Protein AF-A0A0D8IWB3-F1 (afdb_monomer)

pLDDT: mean 87.78, std 10.79, range [37.81, 97.56]

Radius of gyration: 20.74 Å; Cα contacts (8 Å, |Δi|>4): 199; chains: 1; bounding box: 47×32×54 Å

Organism: NCBI:txid1550024

Structure (mmCIF, N/CA/C/O backbone):
data_AF-A0A0D8IWB3-F1
#
_entry.id   AF-A0A0D8IWB3-F1
#
loop_
_atom_site.group_PDB
_atom_site.id
_atom_site.type_symbol
_atom_site.label_atom_id
_atom_site.label_alt_id
_atom_site.label_comp_id
_atom_site.label_asym_id
_atom_site.label_entity_id
_atom_site.label_seq_id
_atom_site.pdbx_PDB_ins_code
_atom_site.Cartn_x
_atom_site.Cartn_y
_atom_site.Cartn_z
_atom_site.occupancy
_atom_site.B_iso_or_equiv
_atom_site.auth_seq_id
_atom_site.auth_comp_id
_atom_site.auth_asym_id
_atom_site.auth_atom_id
_atom_site.pdbx_PDB_model_num
ATOM 1 N N . MET A 1 1 ? -18.650 -17.850 3.779 1.00 37.81 1 MET A N 1
ATOM 2 C CA . MET A 1 1 ? -19.516 -17.107 4.721 1.00 37.81 1 MET A CA 1
ATOM 3 C C . MET A 1 1 ? -19.249 -15.627 4.513 1.00 37.81 1 MET A C 1
ATOM 5 O O . MET A 1 1 ? -18.086 -15.257 4.424 1.00 37.81 1 MET A O 1
ATOM 9 N N . LYS A 1 2 ? -20.283 -14.800 4.325 1.00 44.06 2 LYS A N 1
ATOM 10 C CA . LYS A 1 2 ? -20.109 -13.342 4.282 1.00 44.06 2 LYS A CA 1
ATOM 11 C C . LYS A 1 2 ? -19.963 -12.882 5.735 1.00 44.06 2 LYS A C 1
ATOM 13 O O . LYS A 1 2 ? -20.891 -13.093 6.505 1.00 44.06 2 LYS A O 1
ATOM 18 N N . HIS A 1 3 ? -18.807 -12.343 6.115 1.00 50.66 3 HIS A N 1
ATOM 19 C CA . HIS A 1 3 ? -18.659 -11.648 7.395 1.00 50.66 3 HIS A CA 1
ATOM 20 C C . HIS A 1 3 ? -19.451 -10.341 7.299 1.00 50.66 3 HIS A C 1
ATOM 22 O O . HIS A 1 3 ? -18.951 -9.342 6.783 1.00 50.66 3 HIS A O 1
ATOM 28 N N . GLU A 1 4 ? -20.720 -10.365 7.699 1.00 54.97 4 GLU A N 1
ATOM 29 C CA . GLU A 1 4 ? -21.455 -9.130 7.955 1.00 54.97 4 GLU A CA 1
ATOM 30 C C . GLU A 1 4 ? -20.904 -8.519 9.251 1.00 54.97 4 GLU A C 1
ATOM 32 O O . GLU A 1 4 ? -20.809 -9.224 10.259 1.00 54.97 4 GLU A O 1
ATOM 37 N N . PRO A 1 5 ? -20.471 -7.247 9.242 1.00 60.50 5 PRO A N 1
ATOM 38 C CA . PRO A 1 5 ? -20.006 -6.597 10.456 1.00 60.50 5 PRO A CA 1
ATOM 39 C C . PRO A 1 5 ? -21.170 -6.473 11.441 1.00 60.50 5 PRO A C 1
ATOM 41 O O . PRO A 1 5 ? -22.268 -6.061 11.060 1.00 60.50 5 PRO A O 1
ATOM 44 N N . SER A 1 6 ? -20.930 -6.818 12.709 1.00 70.06 6 SER A N 1
ATOM 45 C CA . SER A 1 6 ? -21.924 -6.622 13.766 1.00 70.06 6 SER A CA 1
ATOM 46 C C . SER A 1 6 ? -22.319 -5.143 13.846 1.00 70.06 6 SER A C 1
ATOM 48 O O . SER A 1 6 ? -21.458 -4.258 13.804 1.00 70.06 6 SER A O 1
ATOM 50 N N . SER A 1 7 ? -23.622 -4.872 13.977 1.00 76.38 7 SER A N 1
ATOM 51 C CA . SER A 1 7 ? -24.162 -3.516 14.155 1.00 76.38 7 SER A CA 1
ATOM 52 C C . SER A 1 7 ? -23.489 -2.783 15.325 1.00 76.38 7 SER A C 1
ATOM 54 O O . SER A 1 7 ? -23.222 -1.582 15.232 1.00 76.38 7 SER A O 1
ATOM 56 N N . ASP A 1 8 ? -23.143 -3.519 16.382 1.00 84.19 8 ASP A N 1
ATOM 57 C CA . ASP A 1 8 ? -22.547 -2.978 17.607 1.00 84.19 8 ASP A CA 1
ATOM 58 C C . ASP A 1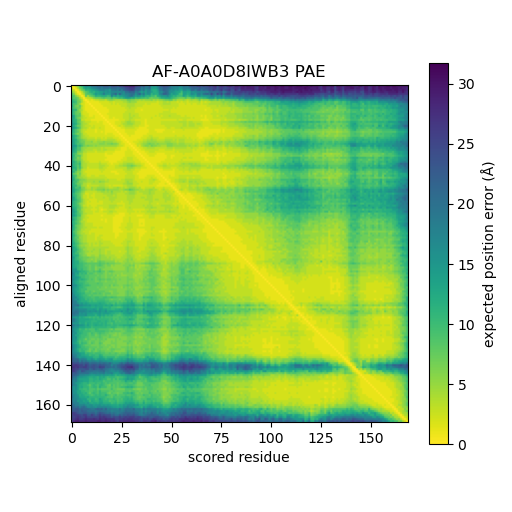 8 ? -21.101 -2.515 17.384 1.00 84.19 8 ASP A C 1
ATOM 60 O O . ASP A 1 8 ? -20.713 -1.431 17.821 1.00 84.19 8 ASP A O 1
ATOM 64 N N . LEU A 1 9 ? -20.323 -3.265 16.595 1.00 87.50 9 LEU A N 1
ATOM 65 C CA . LEU A 1 9 ? -18.949 -2.898 16.238 1.00 87.50 9 LEU A CA 1
ATOM 66 C C . LEU A 1 9 ? -18.909 -1.538 15.532 1.00 87.50 9 LEU A C 1
ATOM 68 O O . LEU A 1 9 ? -18.107 -0.666 15.871 1.00 87.50 9 LEU A O 1
ATOM 72 N N . LEU A 1 10 ? -19.806 -1.318 14.568 1.00 88.81 10 LEU A N 1
ATOM 73 C CA . LEU A 1 10 ? -19.876 -0.040 13.858 1.00 88.81 10 LEU A CA 1
ATOM 74 C C . LEU A 1 10 ? -20.346 1.098 14.765 1.00 88.81 10 LEU A C 1
ATOM 76 O O . LEU A 1 10 ? -19.931 2.241 14.565 1.00 88.81 10 LEU A O 1
ATOM 80 N N . GLN A 1 11 ? -21.188 0.810 15.757 1.00 90.81 11 GLN A N 1
ATOM 81 C CA . GLN A 1 11 ? -21.603 1.798 16.746 1.00 90.81 11 GLN A CA 1
ATOM 82 C C . GLN A 1 11 ? -20.432 2.222 17.643 1.00 90.81 11 GLN A C 1
ATOM 84 O O . GLN A 1 11 ? -20.254 3.422 17.873 1.00 90.81 11 GLN A O 1
ATOM 89 N N . PHE A 1 12 ? -19.591 1.280 18.076 1.00 92.88 12 PHE A N 1
ATOM 90 C CA . PHE A 1 12 ? -18.385 1.586 18.848 1.00 92.88 12 PHE A CA 1
ATOM 91 C C . PHE A 1 12 ? -17.383 2.420 18.051 1.00 92.88 12 PHE A C 1
ATOM 93 O O . PHE A 1 12 ? -16.911 3.442 18.540 1.00 92.88 12 PHE A O 1
ATOM 100 N N . LEU A 1 13 ? -17.126 2.073 16.789 1.00 93.12 13 LEU A N 1
ATOM 101 C CA . LEU A 1 13 ? -16.234 2.868 15.938 1.00 93.12 13 LEU A CA 1
ATOM 102 C C . LEU A 1 13 ? -16.769 4.291 15.715 1.00 93.12 13 LEU A C 1
ATOM 104 O O . LEU A 1 13 ? -16.016 5.267 15.796 1.00 93.12 13 LEU A O 1
ATOM 108 N N . ARG A 1 14 ? -18.085 4.443 15.522 1.00 93.94 14 ARG A N 1
ATOM 109 C CA . ARG A 1 14 ? -18.722 5.763 15.395 1.00 93.94 14 ARG A CA 1
ATOM 110 C C . ARG A 1 14 ? -18.568 6.617 16.650 1.00 93.94 14 ARG A C 1
ATOM 112 O O . ARG A 1 14 ? -18.399 7.827 16.509 1.00 93.94 14 ARG A O 1
ATOM 119 N N . SER A 1 15 ? -18.581 6.024 17.847 1.00 94.31 15 SER A N 1
ATOM 120 C CA . SER A 1 15 ? -18.360 6.772 19.096 1.00 94.31 15 SER A CA 1
ATOM 121 C C . SER A 1 15 ? -16.954 7.391 19.163 1.00 94.31 15 SER A C 1
ATOM 123 O O . SER A 1 15 ? -16.775 8.456 19.749 1.00 94.31 15 SER A O 1
ATOM 125 N N . LYS A 1 16 ? -15.980 6.794 18.461 1.00 94.62 16 LYS A N 1
ATOM 126 C CA . LYS A 1 16 ? -14.617 7.318 18.257 1.00 94.62 16 LYS A CA 1
ATOM 127 C C . LYS A 1 16 ? -14.476 8.156 16.976 1.00 94.62 16 LYS A C 1
ATOM 129 O O . LYS A 1 16 ? -13.364 8.429 16.526 1.00 94.62 16 LYS A O 1
ATOM 134 N N . ASN A 1 17 ? -15.590 8.592 16.378 1.00 94.06 17 ASN A N 1
ATOM 135 C CA . ASN A 1 17 ? -15.639 9.369 15.131 1.00 94.06 17 ASN A CA 1
ATOM 136 C C . ASN A 1 17 ? -15.008 8.644 13.917 1.00 94.06 17 ASN A C 1
ATOM 138 O O . ASN A 1 17 ? -14.536 9.280 12.964 1.00 94.06 17 ASN A O 1
ATOM 142 N N . ILE A 1 18 ? -14.992 7.310 13.940 1.00 95.12 18 ILE A N 1
ATOM 143 C CA . ILE A 1 18 ? -14.550 6.465 12.831 1.00 95.12 18 ILE A CA 1
ATOM 144 C C . ILE A 1 18 ? -15.797 6.048 12.049 1.00 95.12 18 ILE A C 1
ATOM 146 O O . ILE A 1 18 ? -16.700 5.387 12.560 1.00 95.12 18 ILE A O 1
ATOM 150 N N . LEU A 1 19 ? -15.867 6.492 10.798 1.00 93.31 19 LEU A N 1
ATOM 151 C CA . LEU A 1 19 ? -17.000 6.272 9.899 1.00 93.31 19 LEU A CA 1
ATOM 152 C C . LEU A 1 19 ? -16.639 5.224 8.832 1.00 93.31 19 LEU A C 1
ATOM 154 O O . LEU A 1 19 ? -15.460 4.903 8.678 1.00 93.31 19 LEU A O 1
ATOM 158 N N . PRO A 1 20 ? -17.612 4.707 8.059 1.00 92.44 20 PRO A N 1
ATOM 159 C CA . PRO A 1 20 ? -17.308 3.940 6.852 1.00 92.44 20 PRO A CA 1
ATOM 160 C C . PRO A 1 20 ? -16.350 4.706 5.926 1.00 92.44 20 PRO A C 1
ATOM 162 O O . PRO A 1 20 ? -16.484 5.919 5.762 1.00 92.44 20 PRO A O 1
ATOM 165 N N . ASN A 1 21 ? -15.404 3.993 5.311 1.00 93.19 21 ASN A N 1
ATOM 166 C CA . ASN A 1 21 ? -14.227 4.534 4.606 1.00 93.19 21 ASN A CA 1
ATOM 167 C C . ASN A 1 21 ? -13.217 5.277 5.505 1.00 93.19 21 ASN A C 1
ATOM 169 O O . ASN A 1 21 ? -12.371 6.015 5.001 1.00 93.19 21 ASN A O 1
ATOM 173 N N . GLY A 1 22 ? -13.324 5.121 6.825 1.00 95.69 22 GLY A N 1
ATOM 174 C CA . GLY A 1 22 ? -12.381 5.649 7.805 1.00 95.69 22 GLY A CA 1
ATOM 175 C C . GLY A 1 22 ? -11.244 4.680 8.119 1.00 95.69 22 GLY A C 1
ATOM 176 O O . GLY A 1 22 ? -11.255 3.519 7.710 1.00 95.69 22 GLY A O 1
ATOM 177 N N . TYR A 1 23 ? -10.279 5.174 8.890 1.00 97.44 23 TYR A N 1
ATOM 178 C CA . TYR A 1 23 ? -9.080 4.447 9.297 1.00 97.44 23 TYR A CA 1
ATOM 179 C C . TYR A 1 23 ? -8.868 4.628 10.796 1.00 97.44 23 TYR A C 1
ATOM 181 O O . TYR A 1 23 ? -9.187 5.687 11.353 1.00 97.44 23 TYR A O 1
ATOM 189 N N . PHE A 1 24 ? -8.323 3.609 11.449 1.00 97.00 24 PHE A N 1
ATOM 190 C CA . PHE A 1 24 ? -7.966 3.686 12.860 1.00 97.00 24 PHE A CA 1
ATOM 191 C C . PHE A 1 24 ? -6.773 2.797 13.199 1.00 97.00 24 PHE A C 1
ATOM 193 O O . PHE A 1 24 ? -6.464 1.846 12.480 1.00 97.00 24 PHE A O 1
ATOM 200 N N . SER A 1 25 ? -6.113 3.120 14.304 1.00 96.62 25 SER A N 1
ATOM 201 C CA . SER A 1 25 ? -5.155 2.250 14.970 1.00 96.62 25 SER A CA 1
ATOM 202 C C . SER A 1 25 ? -5.730 1.751 16.295 1.00 96.62 25 SER A C 1
ATOM 204 O O . SER A 1 25 ? -6.599 2.384 16.902 1.00 96.62 25 SER A O 1
ATOM 206 N N . LEU A 1 26 ? -5.248 0.592 16.717 1.00 95.31 26 LEU A N 1
ATOM 207 C CA . LEU A 1 26 ? -5.559 -0.064 17.975 1.00 95.31 26 LEU A CA 1
ATOM 208 C C . LEU A 1 26 ? -4.243 -0.335 18.697 1.00 95.31 26 LEU A C 1
ATOM 210 O O . LEU A 1 26 ? -3.398 -1.049 18.160 1.00 95.31 26 LEU A O 1
ATOM 214 N N . GLU A 1 27 ? -4.072 0.232 19.886 1.00 94.50 27 GLU A N 1
ATOM 215 C CA . GLU A 1 27 ? -2.921 -0.070 20.736 1.00 94.50 27 GLU A CA 1
ATOM 216 C C . GLU A 1 27 ? -3.121 -1.420 21.450 1.00 94.50 27 GLU A C 1
ATOM 218 O O . GLU A 1 27 ? -4.090 -1.628 22.193 1.00 94.50 27 GLU A O 1
ATOM 223 N N . GLU A 1 28 ? -2.204 -2.353 21.213 1.00 90.88 28 GLU A N 1
ATOM 224 C CA . GLU A 1 28 ? -2.166 -3.661 21.858 1.00 90.88 28 GLU A CA 1
ATOM 225 C C . GLU A 1 28 ? -1.524 -3.572 23.258 1.00 90.88 28 GLU A C 1
ATOM 227 O O . GLU A 1 28 ? -0.819 -2.611 23.571 1.00 90.88 28 GLU A O 1
ATOM 232 N N . PRO A 1 29 ? -1.748 -4.559 24.150 1.00 87.19 29 PRO A N 1
ATOM 233 C CA . PRO A 1 29 ? -1.204 -4.529 25.513 1.00 87.19 29 PRO A CA 1
ATOM 234 C C . PRO A 1 29 ? 0.326 -4.429 25.612 1.00 87.19 29 PRO A C 1
ATOM 236 O O . PRO A 1 29 ? 0.834 -4.014 26.649 1.00 87.19 29 PRO A O 1
ATOM 239 N N . ASP A 1 30 ? 1.050 -4.827 24.566 1.00 90.50 30 ASP A N 1
ATOM 240 C CA . ASP A 1 30 ? 2.510 -4.745 24.475 1.00 90.50 30 ASP A CA 1
ATOM 241 C C . ASP A 1 30 ? 3.015 -3.380 23.963 1.00 90.50 30 ASP A C 1
ATOM 243 O O . ASP A 1 30 ? 4.220 -3.192 23.790 1.00 90.50 30 ASP A O 1
ATOM 247 N N . GLY A 1 31 ? 2.109 -2.421 23.743 1.00 88.56 31 GLY A N 1
ATOM 248 C CA . GLY A 1 31 ? 2.410 -1.079 23.243 1.00 88.56 31 GLY A CA 1
ATOM 249 C C . GLY A 1 31 ? 2.594 -1.005 21.725 1.00 88.56 31 GLY A C 1
ATOM 250 O O . GLY A 1 31 ? 2.968 0.049 21.206 1.00 88.56 31 GLY A O 1
ATOM 251 N N . THR A 1 32 ? 2.357 -2.100 20.996 1.00 91.88 32 THR A N 1
ATOM 252 C CA . THR A 1 32 ? 2.341 -2.084 19.529 1.00 91.88 32 THR A CA 1
ATOM 253 C C . THR A 1 32 ? 1.010 -1.556 18.995 1.00 91.88 32 THR A C 1
ATOM 255 O O . THR A 1 32 ? 0.005 -1.524 19.700 1.00 91.88 32 THR A O 1
ATOM 258 N N . TYR A 1 33 ? 0.998 -1.109 17.737 1.00 92.62 33 TYR A N 1
ATOM 259 C CA . TYR A 1 33 ? -0.203 -0.584 17.090 1.00 92.62 33 TYR A CA 1
ATOM 260 C C . TYR A 1 33 ? -0.601 -1.462 15.910 1.00 92.62 33 TYR A C 1
ATOM 262 O O . TYR A 1 33 ? 0.183 -1.646 14.976 1.00 92.62 33 TYR A O 1
ATOM 270 N N . THR A 1 34 ? -1.848 -1.928 15.913 1.00 93.75 34 THR A N 1
ATOM 271 C CA . THR A 1 34 ? -2.466 -2.593 14.763 1.00 93.75 34 THR A CA 1
ATOM 272 C C . THR A 1 34 ? -3.342 -1.601 14.005 1.00 93.75 34 THR A C 1
ATOM 274 O O . THR A 1 34 ? -4.092 -0.836 14.605 1.00 93.75 34 THR A O 1
ATOM 277 N N . PHE A 1 35 ? -3.253 -1.595 12.676 1.00 96.38 35 PHE A N 1
ATOM 278 C CA . PHE A 1 35 ? -3.913 -0.610 11.819 1.00 96.38 35 PHE A CA 1
ATOM 279 C C . PHE A 1 35 ? -5.043 -1.244 11.014 1.00 96.38 35 PHE A C 1
ATOM 281 O O . PHE A 1 35 ? -4.883 -2.328 10.446 1.00 96.38 35 PHE A O 1
ATOM 288 N N . TYR A 1 36 ? -6.160 -0.527 10.914 1.00 96.12 36 TYR A N 1
ATOM 289 C CA . TYR A 1 36 ? -7.368 -1.004 10.258 1.00 96.12 36 TYR A CA 1
ATOM 290 C C . TYR A 1 36 ? -7.994 0.064 9.362 1.00 96.12 36 TYR A C 1
ATOM 292 O O . TYR A 1 36 ? -8.001 1.258 9.678 1.00 96.12 36 TYR A O 1
ATOM 300 N N . SER A 1 37 ? -8.583 -0.389 8.259 1.00 96.38 37 SER A N 1
ATOM 301 C CA . SER A 1 37 ? -9.486 0.410 7.432 1.00 96.38 37 SER A CA 1
ATOM 302 C C . SER A 1 37 ? -10.908 -0.139 7.516 1.00 96.38 37 SER A C 1
ATOM 304 O O . SER A 1 37 ? -11.122 -1.342 7.666 1.00 96.38 37 SER A O 1
ATOM 306 N N . VAL A 1 38 ? -11.892 0.753 7.440 1.00 94.94 38 VAL A N 1
ATOM 307 C CA . VAL A 1 38 ? -13.316 0.412 7.475 1.00 94.94 38 VAL A CA 1
ATOM 308 C C . VAL A 1 38 ? -13.874 0.576 6.072 1.00 94.94 38 VAL A C 1
ATOM 310 O O . VAL A 1 38 ? -13.858 1.673 5.521 1.00 94.94 38 VAL A O 1
ATOM 313 N N . SER A 1 39 ? -14.414 -0.480 5.479 1.00 92.38 39 SER A N 1
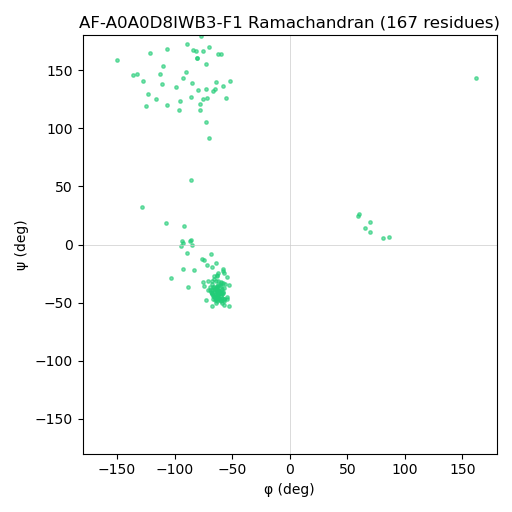ATOM 314 C CA . SER A 1 39 ? -15.041 -0.383 4.162 1.00 92.38 39 SER A CA 1
ATOM 315 C C . SER A 1 39 ? -16.360 0.393 4.206 1.00 92.38 39 SER A C 1
ATOM 317 O O . SER A 1 39 ? -16.944 0.632 5.266 1.00 92.38 39 SER A O 1
ATOM 319 N N . ARG A 1 40 ? -16.907 0.722 3.030 1.00 89.12 40 ARG A N 1
ATOM 320 C CA . ARG A 1 40 ? -18.255 1.299 2.915 1.00 89.12 40 ARG A CA 1
ATOM 321 C C . ARG A 1 40 ? -19.340 0.425 3.559 1.00 89.12 40 ARG A C 1
ATOM 323 O O . ARG A 1 40 ? -20.313 0.967 4.075 1.00 89.12 40 ARG A O 1
ATOM 330 N N . SER A 1 41 ? -19.189 -0.900 3.512 1.00 87.19 41 SER A N 1
ATOM 331 C CA . SER A 1 41 ? -20.121 -1.849 4.133 1.00 87.19 41 SER A CA 1
ATOM 332 C C . SER A 1 41 ? -19.823 -2.109 5.610 1.00 87.19 41 SER A C 1
ATOM 334 O O . SER A 1 41 ? -20.546 -2.879 6.229 1.00 87.19 41 SER A O 1
ATOM 336 N N . GLY A 1 42 ? -18.785 -1.482 6.174 1.00 87.25 42 GLY A N 1
ATOM 337 C CA . GLY A 1 42 ? -18.391 -1.637 7.572 1.00 87.25 42 GLY A CA 1
ATOM 338 C C . GLY A 1 42 ? -17.456 -2.815 7.852 1.00 87.25 42 GLY A C 1
ATOM 339 O O . GLY A 1 42 ? -17.170 -3.096 9.009 1.00 87.25 42 GLY A O 1
ATOM 340 N N . VAL A 1 43 ? -16.982 -3.514 6.818 1.00 90.50 43 VAL A N 1
ATOM 341 C CA . VAL A 1 43 ? -16.008 -4.603 6.980 1.00 90.50 43 VAL A CA 1
ATOM 342 C C . VAL A 1 43 ? -14.651 -3.998 7.315 1.00 90.50 43 VAL A C 1
ATOM 344 O O . VAL A 1 43 ? -14.224 -3.045 6.661 1.00 90.50 43 VAL A O 1
ATOM 347 N N . LEU A 1 44 ? -13.987 -4.559 8.320 1.00 93.62 44 LEU A N 1
ATOM 348 C CA . LEU A 1 44 ? -12.648 -4.153 8.718 1.00 93.62 44 LEU A CA 1
ATOM 349 C C . LEU A 1 44 ? -11.601 -4.876 7.881 1.00 93.62 44 LEU A C 1
ATOM 351 O O . LEU A 1 44 ? -11.728 -6.074 7.644 1.00 93.62 44 LEU A O 1
ATOM 355 N N . TYR A 1 45 ? -10.563 -4.158 7.473 1.00 94.81 45 TYR A N 1
ATOM 356 C CA . TYR A 1 45 ? -9.429 -4.708 6.739 1.00 94.81 45 TYR A CA 1
ATOM 357 C C . TYR A 1 45 ? -8.117 -4.341 7.420 1.00 94.81 45 TYR A C 1
ATOM 359 O O . TYR A 1 45 ? -7.957 -3.209 7.883 1.00 94.81 45 TYR A O 1
ATOM 367 N N . THR A 1 46 ? -7.183 -5.288 7.453 1.00 95.19 46 THR A N 1
ATOM 368 C CA . THR A 1 46 ? -5.812 -5.082 7.939 1.00 95.19 46 THR A CA 1
ATOM 369 C C . THR A 1 46 ? -4.961 -4.339 6.902 1.00 95.19 46 THR A C 1
ATOM 371 O O . THR A 1 46 ? -5.411 -4.045 5.790 1.00 95.19 46 THR A O 1
ATOM 374 N N . LEU A 1 47 ? -3.693 -4.076 7.238 1.00 93.75 47 LEU A N 1
ATOM 375 C CA . LEU A 1 47 ? -2.695 -3.553 6.295 1.00 93.75 47 LEU A CA 1
ATOM 376 C 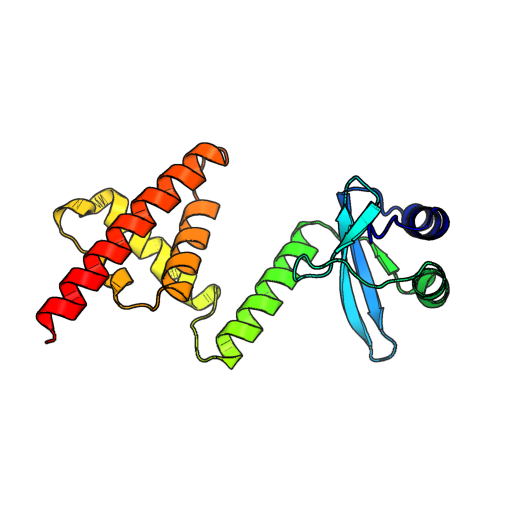C . LEU A 1 47 ? -2.487 -4.452 5.064 1.00 93.75 47 LEU A C 1
ATOM 378 O O . LEU A 1 47 ? -2.046 -3.968 4.027 1.00 93.75 47 LEU A O 1
ATOM 382 N N . ASP A 1 48 ? -2.839 -5.736 5.134 1.00 90.94 48 ASP A N 1
ATOM 383 C CA . ASP A 1 48 ? -2.751 -6.662 3.998 1.00 90.94 48 ASP A CA 1
ATOM 384 C C . ASP A 1 48 ? -3.980 -6.651 3.092 1.00 90.94 48 ASP A C 1
ATOM 386 O O . ASP A 1 48 ? -4.045 -7.412 2.129 1.00 90.94 48 ASP A O 1
ATOM 390 N N . LEU A 1 49 ? -4.953 -5.777 3.376 1.00 89.19 49 LEU A N 1
ATOM 391 C CA . LEU A 1 49 ? -6.255 -5.757 2.707 1.00 89.19 49 LEU A CA 1
ATOM 392 C C . LEU A 1 49 ? -7.016 -7.082 2.866 1.00 89.19 49 LEU A C 1
ATOM 394 O O . LEU A 1 49 ? -7.909 -7.399 2.078 1.00 89.19 49 LEU A O 1
ATOM 398 N N . GLU A 1 50 ? -6.706 -7.828 3.924 1.00 92.19 50 GLU A N 1
ATOM 399 C CA . GLU A 1 50 ? -7.453 -9.009 4.335 1.00 92.19 50 GLU A CA 1
ATOM 400 C C . GLU A 1 50 ? -8.525 -8.620 5.359 1.00 92.19 50 GLU A C 1
ATOM 402 O O . GLU A 1 50 ? -8.282 -7.733 6.188 1.00 92.19 50 GLU A O 1
ATOM 407 N N . PRO A 1 51 ? -9.715 -9.248 5.326 1.00 92.31 51 PRO A N 1
ATOM 408 C CA . PRO A 1 51 ? -10.734 -9.020 6.340 1.00 92.31 51 PRO A CA 1
ATOM 409 C C . PRO A 1 51 ? -10.186 -9.291 7.745 1.00 92.31 51 PRO A C 1
ATOM 411 O O . PRO A 1 51 ? -9.672 -10.374 8.023 1.00 92.31 51 PRO A O 1
ATOM 414 N N . ALA A 1 52 ? -10.314 -8.315 8.640 1.00 90.69 52 ALA A N 1
ATOM 415 C CA . ALA A 1 52 ? -9.883 -8.456 10.021 1.00 90.69 52 ALA A CA 1
ATOM 416 C C . ALA A 1 52 ? -10.920 -9.245 10.832 1.00 90.69 52 ALA A C 1
ATOM 418 O O . ALA A 1 52 ? -12.114 -8.942 10.804 1.00 90.69 52 ALA A O 1
ATOM 419 N N . ALA A 1 53 ? -10.451 -10.225 11.602 1.00 85.81 53 ALA A N 1
ATOM 420 C CA . ALA A 1 53 ? -11.270 -11.010 12.521 1.00 85.81 53 ALA A CA 1
ATOM 421 C C . ALA A 1 53 ? -11.415 -10.307 13.885 1.00 85.81 53 ALA A C 1
ATOM 423 O O . ALA A 1 53 ? -11.061 -10.866 14.916 1.00 85.81 53 ALA A O 1
ATOM 424 N N . LEU A 1 54 ? -11.900 -9.064 13.877 1.00 86.31 54 LEU A N 1
ATOM 425 C CA . LEU A 1 54 ? -12.214 -8.300 15.088 1.00 86.31 54 LEU A CA 1
ATOM 426 C C . LEU A 1 54 ? -13.700 -8.444 15.418 1.00 86.31 54 LEU A C 1
ATOM 428 O O . LEU A 1 54 ? -14.555 -8.112 14.589 1.00 86.31 5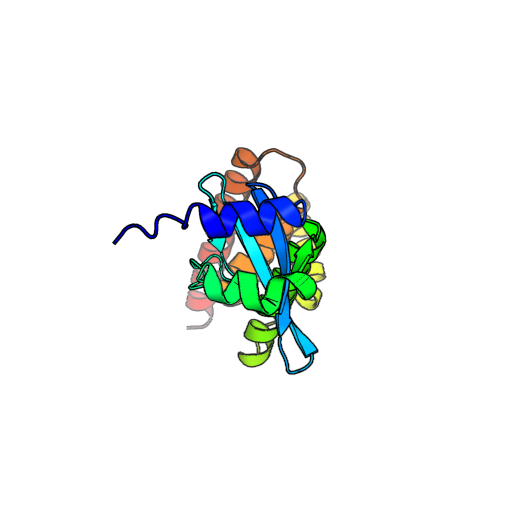4 LEU A O 1
ATOM 432 N N . SER A 1 55 ? -14.009 -8.919 16.622 1.00 85.94 55 SER A N 1
ATOM 433 C CA . SER A 1 55 ? -15.380 -8.957 17.129 1.00 85.94 55 SER A CA 1
ATOM 434 C C . SER A 1 55 ? -15.793 -7.622 17.760 1.00 85.94 55 SER A C 1
ATOM 436 O O . SER A 1 55 ? -14.974 -6.732 17.995 1.00 85.94 55 SER A O 1
ATOM 438 N N . ALA A 1 56 ? -17.094 -7.464 18.023 1.00 86.75 56 ALA A N 1
ATOM 439 C CA . ALA A 1 56 ? -17.595 -6.301 18.752 1.00 86.75 56 ALA A CA 1
ATOM 440 C C . ALA A 1 56 ? -17.048 -6.255 20.189 1.00 86.75 56 ALA A C 1
ATOM 442 O O . ALA A 1 56 ? -16.729 -5.168 20.667 1.00 86.75 56 ALA A O 1
ATOM 443 N N . ASP A 1 57 ? -16.882 -7.417 20.827 1.00 88.25 57 ASP A N 1
ATOM 444 C CA . ASP A 1 57 ? -16.351 -7.537 22.187 1.00 88.25 57 ASP A CA 1
ATOM 445 C C . ASP A 1 57 ? -14.875 -7.113 22.238 1.00 88.25 57 ASP A C 1
ATOM 447 O O . ASP A 1 57 ? -14.511 -6.283 23.069 1.00 88.25 57 ASP A O 1
ATOM 451 N N . ASP A 1 58 ? -14.050 -7.555 21.277 1.00 86.75 58 ASP A N 1
ATOM 452 C CA . ASP A 1 58 ? -12.634 -7.149 21.183 1.00 86.75 58 ASP A CA 1
ATOM 453 C C . ASP A 1 58 ? -12.478 -5.624 21.062 1.00 86.75 58 ASP A C 1
ATOM 455 O O . ASP A 1 58 ? -11.597 -5.008 21.667 1.00 86.75 58 ASP A O 1
ATOM 459 N N . VAL A 1 59 ? -13.340 -5.006 20.246 1.00 86.56 59 VAL A N 1
ATOM 460 C CA . VAL A 1 59 ? -13.363 -3.553 20.028 1.00 86.56 59 VAL A CA 1
ATOM 461 C C . VAL A 1 59 ? -13.853 -2.824 21.276 1.00 86.56 59 VAL A C 1
ATOM 463 O O . VAL A 1 59 ? -13.328 -1.760 21.601 1.00 86.56 59 VAL A O 1
ATOM 466 N N . TRP A 1 60 ? -14.846 -3.377 21.974 1.00 90.06 60 TRP A N 1
ATOM 467 C CA . TRP A 1 60 ? -15.391 -2.798 23.197 1.00 90.06 60 TRP A CA 1
ATOM 468 C C . TRP A 1 60 ? -14.373 -2.814 24.342 1.00 90.06 60 TRP A C 1
ATOM 470 O O . TRP A 1 60 ? -14.143 -1.775 24.961 1.00 90.06 60 TRP A O 1
ATOM 480 N N . GLU A 1 61 ? -13.698 -3.944 24.574 1.00 91.00 61 GLU A N 1
ATOM 481 C CA . GLU A 1 61 ? -12.682 -4.079 25.629 1.00 91.00 61 GLU A CA 1
ATOM 482 C C . GLU A 1 61 ? -11.515 -3.102 25.449 1.00 91.00 61 GLU A C 1
ATOM 484 O O . GLU A 1 61 ? -10.928 -2.619 26.420 1.00 91.00 61 GLU A O 1
ATOM 489 N N . LYS A 1 62 ? -11.181 -2.788 24.194 1.00 92.12 62 LYS A N 1
ATOM 490 C CA . LYS A 1 62 ? -10.058 -1.919 23.836 1.00 92.12 62 LYS A CA 1
ATOM 491 C C . LYS A 1 62 ? -10.508 -0.548 23.333 1.00 92.12 62 LYS A C 1
ATOM 493 O O . LYS A 1 62 ? -9.718 0.162 22.712 1.00 92.12 62 LYS A O 1
ATOM 498 N N . LEU A 1 63 ? -11.747 -0.139 23.611 1.00 91.81 63 LEU A N 1
ATOM 499 C CA . LEU A 1 63 ? -12.340 1.063 23.021 1.00 91.81 63 LEU A CA 1
ATOM 500 C C . LEU A 1 63 ? -11.510 2.327 23.297 1.00 91.81 63 LEU A C 1
ATOM 502 O O . LEU A 1 63 ? -11.349 3.176 22.420 1.00 91.81 63 LEU A O 1
ATOM 506 N N . ASP A 1 64 ? -10.924 2.450 24.487 1.00 93.38 64 ASP A N 1
ATOM 507 C CA . ASP A 1 64 ? -10.075 3.594 24.853 1.00 93.38 64 ASP A CA 1
ATOM 508 C C . ASP A 1 64 ? -8.682 3.586 24.223 1.00 93.38 64 ASP A C 1
ATOM 510 O O . ASP A 1 64 ? -8.025 4.623 24.184 1.00 93.38 64 ASP A O 1
ATOM 514 N N . ARG A 1 65 ? -8.277 2.455 23.646 1.00 94.44 65 ARG A N 1
ATOM 515 C CA . ARG A 1 65 ? -7.020 2.270 22.910 1.00 94.44 65 ARG A CA 1
ATOM 516 C C . ARG A 1 65 ? -7.178 2.458 21.401 1.00 94.44 65 ARG A C 1
ATOM 518 O O . ARG A 1 65 ? -6.207 2.339 20.657 1.00 94.44 65 ARG A O 1
ATOM 525 N N . ILE A 1 66 ? -8.398 2.740 20.942 1.00 95.56 66 ILE A N 1
ATOM 526 C CA . ILE A 1 66 ? -8.697 3.019 19.538 1.00 95.56 66 ILE A CA 1
ATOM 527 C C . ILE A 1 66 ? -8.472 4.497 19.247 1.00 95.56 66 ILE A C 1
ATOM 529 O O . ILE A 1 66 ? -9.067 5.373 19.883 1.00 95.56 66 ILE A O 1
ATOM 533 N N . GLN A 1 67 ? -7.675 4.770 18.217 1.00 95.56 67 GLN A N 1
ATOM 534 C CA . GLN A 1 67 ? -7.406 6.119 17.736 1.00 95.56 67 GLN A CA 1
ATOM 535 C C . GLN A 1 67 ? -7.772 6.245 16.262 1.00 95.56 67 GLN A C 1
ATOM 537 O O . GLN A 1 67 ? -7.353 5.453 15.421 1.00 95.56 67 GLN A O 1
ATOM 542 N N . LYS A 1 68 ? -8.544 7.280 15.928 1.00 97.06 68 LYS A N 1
ATOM 543 C CA . LYS A 1 68 ? -8.792 7.641 14.532 1.00 97.06 68 LYS A CA 1
ATOM 544 C C . LYS A 1 68 ? -7.491 8.133 13.905 1.00 97.06 68 LYS A C 1
ATOM 546 O O . LYS A 1 68 ? -6.845 9.025 14.450 1.00 97.06 68 LYS A O 1
ATOM 551 N N . ILE A 1 69 ? -7.171 7.619 12.724 1.00 97.56 69 ILE A N 1
ATOM 552 C CA . ILE A 1 69 ? -6.010 8.052 11.942 1.00 97.56 69 ILE A CA 1
ATOM 553 C C . ILE A 1 69 ? -6.454 8.556 10.570 1.00 97.56 69 ILE A C 1
ATOM 555 O O . ILE A 1 69 ? -7.593 8.340 10.140 1.00 97.56 69 ILE A O 1
ATOM 559 N N . SER A 1 70 ? -5.556 9.255 9.883 1.00 96.00 70 SER A N 1
ATOM 560 C CA . SER A 1 70 ? -5.784 9.651 8.499 1.00 96.00 70 SER A CA 1
ATOM 561 C C . SER A 1 70 ? -5.459 8.506 7.537 1.00 96.00 70 SER A C 1
ATOM 563 O O . SER A 1 70 ? -4.819 7.516 7.902 1.00 96.00 70 SER A O 1
ATOM 565 N N . ARG A 1 71 ? -5.897 8.656 6.285 1.00 94.94 71 ARG A N 1
ATOM 566 C CA . ARG A 1 71 ? -5.578 7.710 5.214 1.00 94.94 71 ARG A CA 1
ATOM 567 C C . ARG A 1 71 ? -4.069 7.618 4.986 1.00 94.94 71 ARG A C 1
ATOM 569 O O . ARG A 1 71 ? -3.547 6.527 4.810 1.00 94.94 71 ARG A O 1
ATOM 576 N N . GLU A 1 72 ? -3.384 8.753 5.033 1.00 93.62 72 GLU A N 1
ATOM 577 C CA . GLU A 1 72 ? -1.947 8.864 4.784 1.00 93.62 72 GLU A CA 1
ATOM 578 C C . GLU A 1 72 ? -1.141 8.070 5.820 1.00 93.62 72 GLU A C 1
ATOM 580 O O . GLU A 1 72 ? -0.201 7.370 5.460 1.00 93.62 72 GLU A O 1
ATOM 585 N N . VAL A 1 73 ? -1.550 8.110 7.096 1.00 95.62 73 VAL A N 1
ATOM 586 C CA . VAL A 1 73 ? -0.922 7.310 8.162 1.00 95.62 73 VAL A CA 1
ATOM 587 C C . VAL A 1 73 ? -1.101 5.811 7.903 1.00 95.62 73 VAL A C 1
ATOM 589 O O . VAL A 1 73 ? -0.161 5.037 8.074 1.00 95.62 73 VAL A O 1
ATOM 592 N N . PHE A 1 74 ? -2.293 5.394 7.467 1.00 95.38 74 PHE A N 1
ATOM 593 C CA . PHE A 1 74 ? -2.565 3.995 7.136 1.00 95.38 74 PHE A CA 1
ATOM 594 C C . PHE A 1 74 ? -1.738 3.521 5.930 1.00 95.38 74 PHE A C 1
ATOM 596 O O . PHE A 1 74 ? -1.119 2.461 5.989 1.00 95.38 74 PHE A O 1
ATOM 603 N N . GLU A 1 75 ? -1.682 4.315 4.858 1.00 91.56 75 GLU A N 1
ATOM 604 C CA . GLU A 1 75 ? -0.893 4.005 3.657 1.00 91.56 75 GLU A CA 1
ATOM 605 C C . GLU A 1 75 ? 0.611 3.940 3.969 1.00 91.56 75 GLU A C 1
ATOM 607 O O . GLU A 1 75 ? 1.295 3.033 3.500 1.00 91.56 75 GLU A O 1
ATOM 612 N N . GLN A 1 76 ? 1.119 4.821 4.836 1.00 91.88 76 GLN A N 1
ATOM 613 C CA . GLN A 1 76 ? 2.512 4.777 5.289 1.00 91.88 76 GLN A CA 1
ATOM 614 C C . GLN A 1 76 ? 2.822 3.512 6.109 1.00 91.88 76 GLN A C 1
ATOM 616 O O . GLN A 1 76 ? 3.888 2.908 5.949 1.00 91.88 76 GLN A O 1
ATOM 621 N N . ALA A 1 77 ? 1.905 3.091 6.986 1.00 94.00 77 ALA A N 1
ATOM 622 C CA . ALA A 1 77 ? 2.049 1.849 7.744 1.00 94.00 77 ALA A CA 1
ATOM 623 C C . ALA A 1 77 ? 2.030 0.618 6.820 1.00 94.00 77 ALA A C 1
ATOM 625 O O . ALA A 1 77 ? 2.819 -0.311 7.005 1.00 94.00 77 ALA A O 1
ATOM 626 N N . GLN A 1 78 ? 1.184 0.639 5.787 1.00 92.75 78 GLN A N 1
ATOM 627 C CA . GLN A 1 78 ? 1.119 -0.405 4.766 1.00 92.75 78 GLN A CA 1
ATOM 628 C C . GLN A 1 78 ? 2.419 -0.489 3.951 1.00 92.75 78 GLN A C 1
ATOM 630 O O . GLN A 1 78 ? 2.973 -1.578 3.797 1.00 92.75 78 GLN A O 1
ATOM 635 N N . GLU A 1 79 ? 2.947 0.648 3.488 1.00 89.81 79 GLU A N 1
ATOM 636 C CA . GLU A 1 79 ? 4.231 0.708 2.777 1.00 89.81 79 GLU A CA 1
ATOM 637 C C . GLU A 1 79 ? 5.373 0.171 3.651 1.00 89.81 79 GLU A C 1
ATOM 639 O O . GLU A 1 79 ? 6.162 -0.660 3.201 1.00 89.81 79 GLU A O 1
ATOM 644 N N . SER A 1 80 ? 5.408 0.560 4.929 1.00 92.06 80 SER A N 1
ATOM 645 C CA . SER A 1 80 ? 6.426 0.102 5.883 1.00 92.06 80 SER A CA 1
ATOM 646 C C . SER A 1 80 ? 6.379 -1.415 6.107 1.00 92.06 80 SER A C 1
ATOM 648 O O . SER A 1 80 ? 7.425 -2.066 6.162 1.00 92.06 80 SER A O 1
ATOM 650 N N . LEU A 1 81 ? 5.179 -2.001 6.198 1.00 92.31 81 LEU A N 1
ATOM 651 C CA . LEU A 1 81 ? 4.995 -3.451 6.307 1.00 92.31 81 LEU A CA 1
ATOM 652 C C . LEU A 1 81 ? 5.532 -4.180 5.068 1.00 92.31 81 LEU A C 1
ATOM 654 O O . LEU A 1 81 ? 6.211 -5.205 5.184 1.00 92.31 81 LEU A O 1
ATOM 658 N N . TRP A 1 82 ? 5.232 -3.667 3.876 1.00 89.38 82 TRP A N 1
ATOM 659 C CA . TRP A 1 82 ? 5.708 -4.261 2.631 1.00 89.38 82 TRP A CA 1
ATOM 660 C C . TRP A 1 82 ? 7.222 -4.132 2.475 1.00 89.38 82 TRP A C 1
ATOM 662 O O . TRP A 1 82 ? 7.872 -5.119 2.128 1.00 89.38 82 TRP A O 1
ATOM 672 N N . ASP A 1 83 ? 7.802 -2.982 2.813 1.00 91.69 83 ASP A N 1
ATOM 673 C CA . ASP A 1 83 ? 9.253 -2.788 2.806 1.00 91.69 83 ASP A CA 1
ATOM 674 C C . ASP A 1 83 ? 9.957 -3.738 3.784 1.00 91.69 83 ASP A C 1
ATOM 676 O O . ASP A 1 83 ? 10.952 -4.364 3.414 1.00 91.69 83 ASP A O 1
ATOM 680 N N . ALA A 1 84 ? 9.410 -3.942 4.988 1.00 92.19 84 ALA A N 1
ATOM 681 C CA . ALA A 1 84 ? 9.951 -4.906 5.948 1.00 92.19 84 ALA A CA 1
ATOM 682 C C . ALA A 1 84 ? 9.946 -6.344 5.394 1.00 92.19 84 ALA A C 1
ATOM 684 O O . ALA A 1 84 ? 10.926 -7.080 5.542 1.00 92.19 84 ALA A O 1
ATOM 685 N N . ARG A 1 85 ? 8.875 -6.747 4.697 1.00 91.56 85 ARG A N 1
ATOM 686 C CA . ARG A 1 85 ? 8.788 -8.069 4.049 1.00 91.56 85 ARG A CA 1
ATOM 687 C C . ARG A 1 85 ? 9.766 -8.223 2.893 1.00 91.56 85 ARG A C 1
ATOM 689 O O . ARG A 1 85 ? 10.341 -9.298 2.727 1.00 91.56 85 ARG A O 1
ATOM 696 N N . ARG A 1 86 ? 9.956 -7.170 2.097 1.00 91.25 86 ARG A N 1
ATOM 697 C CA . ARG A 1 86 ? 10.937 -7.153 1.005 1.00 91.25 86 ARG A CA 1
ATOM 698 C C . ARG A 1 86 ? 12.349 -7.285 1.559 1.00 91.25 86 ARG A C 1
ATOM 700 O O . ARG A 1 86 ? 13.082 -8.167 1.116 1.00 91.25 86 ARG A O 1
ATOM 707 N N . LEU A 1 87 ? 12.674 -6.522 2.601 1.00 92.25 87 LEU A N 1
ATOM 708 C CA . LEU A 1 87 ? 13.963 -6.597 3.283 1.00 92.25 87 LEU A CA 1
ATOM 709 C C . LEU A 1 87 ? 14.238 -8.002 3.842 1.00 92.25 87 LEU A C 1
ATOM 711 O O . LEU A 1 87 ? 15.328 -8.533 3.644 1.00 92.25 87 LEU A O 1
ATOM 715 N N . ALA A 1 88 ? 13.241 -8.651 4.453 1.00 92.88 88 ALA A N 1
ATOM 716 C CA . ALA A 1 88 ? 13.362 -10.025 4.953 1.00 92.88 88 ALA A CA 1
ATOM 717 C C . ALA A 1 88 ? 13.650 -11.064 3.849 1.00 92.88 88 ALA A C 1
ATOM 719 O O . ALA A 1 88 ? 14.225 -12.115 4.125 1.00 92.88 88 ALA A O 1
ATOM 720 N N . ARG A 1 89 ? 13.276 -10.773 2.596 1.00 91.56 89 ARG A N 1
ATOM 721 C CA . ARG A 1 89 ? 13.575 -11.597 1.410 1.00 91.56 89 ARG A CA 1
ATOM 722 C C . ARG A 1 89 ? 14.860 -11.171 0.688 1.00 91.56 89 ARG A C 1
ATOM 724 O O . ARG A 1 89 ? 15.185 -11.749 -0.345 1.00 91.56 89 ARG A O 1
ATOM 731 N N . GLY A 1 90 ? 15.569 -10.156 1.189 1.00 90.75 90 GLY A N 1
ATOM 732 C CA . GLY A 1 90 ? 16.730 -9.565 0.518 1.00 90.75 90 GLY A CA 1
ATOM 733 C C . GLY A 1 90 ? 16.380 -8.765 -0.743 1.00 90.75 90 GLY A C 1
ATOM 734 O O . GLY A 1 90 ? 17.244 -8.559 -1.594 1.00 90.75 90 GLY A O 1
ATOM 735 N N . LEU A 1 91 ? 15.122 -8.338 -0.892 1.00 91.56 91 LEU A N 1
ATOM 736 C CA . LEU A 1 91 ? 14.665 -7.512 -2.007 1.00 91.56 91 LEU A CA 1
ATOM 737 C C . LEU A 1 91 ? 14.807 -6.015 -1.678 1.00 91.56 91 LEU A C 1
ATOM 739 O O . LEU A 1 91 ? 14.616 -5.631 -0.523 1.00 91.56 91 LEU A O 1
ATOM 743 N N . PRO A 1 92 ? 15.060 -5.150 -2.680 1.00 90.81 92 PRO A N 1
ATOM 744 C CA . PRO A 1 92 ? 15.177 -3.712 -2.454 1.00 90.81 92 PRO A CA 1
ATOM 745 C C . PRO A 1 92 ? 13.870 -3.086 -1.954 1.00 90.81 92 PRO A C 1
ATOM 747 O O . PRO A 1 92 ? 12.790 -3.411 -2.462 1.00 90.81 92 PRO A O 1
ATOM 750 N N . THR A 1 93 ? 13.987 -2.158 -1.011 1.00 92.12 93 THR A N 1
ATOM 751 C CA . THR A 1 93 ? 12.896 -1.366 -0.415 1.00 92.12 93 THR A CA 1
ATOM 752 C C . THR A 1 93 ? 12.395 -0.260 -1.346 1.00 92.12 93 THR A C 1
ATOM 754 O O . THR A 1 93 ? 13.051 0.102 -2.328 1.00 92.12 93 THR A O 1
ATOM 757 N N . SER A 1 94 ? 11.246 0.338 -1.029 1.00 88.56 94 SER A N 1
ATOM 758 C CA . SER A 1 94 ? 10.667 1.454 -1.789 1.00 88.56 94 SER A CA 1
ATOM 759 C C . SER A 1 94 ? 11.614 2.654 -1.853 1.00 88.56 94 SER A C 1
ATOM 761 O O . SER A 1 94 ? 11.788 3.253 -2.918 1.00 88.56 94 SER A O 1
ATOM 763 N N . ARG A 1 95 ? 12.333 2.941 -0.759 1.00 89.44 95 ARG A N 1
ATOM 764 C CA . ARG A 1 95 ? 13.372 3.984 -0.712 1.00 89.44 95 ARG A CA 1
ATO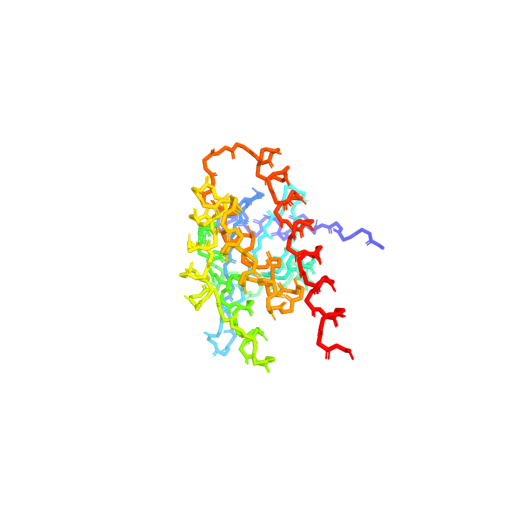M 765 C C . ARG A 1 95 ? 14.507 3.735 -1.710 1.00 89.44 95 ARG A C 1
ATOM 767 O O . ARG A 1 95 ? 14.970 4.678 -2.347 1.00 89.44 95 ARG A O 1
ATOM 774 N N . GLU A 1 96 ? 14.961 2.493 -1.837 1.00 90.94 96 GLU A N 1
ATOM 775 C CA . GLU A 1 96 ? 16.041 2.115 -2.759 1.00 90.94 96 GLU A CA 1
ATOM 776 C C . GLU A 1 96 ? 15.566 2.076 -4.215 1.00 90.94 96 GLU A C 1
ATOM 778 O O . GLU A 1 96 ? 16.329 2.385 -5.132 1.00 90.94 96 GLU A O 1
ATOM 783 N N . LEU A 1 97 ? 14.298 1.726 -4.438 1.00 92.31 97 LEU A N 1
ATOM 784 C CA . LEU A 1 97 ? 13.707 1.625 -5.771 1.00 92.31 97 LEU A CA 1
ATOM 785 C C . LEU A 1 97 ? 13.233 2.964 -6.328 1.00 92.31 97 LEU A C 1
ATOM 787 O O . LEU A 1 97 ? 13.166 3.105 -7.546 1.00 92.31 97 LEU A O 1
ATOM 791 N N . LYS A 1 98 ? 12.969 3.965 -5.486 1.00 91.75 98 LYS A N 1
ATOM 792 C CA . LYS A 1 98 ? 12.568 5.306 -5.924 1.00 91.75 98 LYS A CA 1
ATOM 793 C C . LYS A 1 98 ? 13.518 5.938 -6.960 1.00 91.75 98 LYS A C 1
ATOM 795 O O . LYS A 1 98 ? 13.034 6.274 -8.041 1.00 91.75 98 LYS A O 1
ATOM 800 N N . PRO A 1 99 ? 14.845 6.033 -6.738 1.00 93.62 99 PRO A N 1
ATOM 801 C CA . PRO A 1 99 ? 15.753 6.571 -7.756 1.00 93.62 99 PRO A CA 1
ATOM 802 C C . PRO A 1 99 ? 15.803 5.706 -9.026 1.00 93.62 99 PRO A C 1
ATOM 804 O O . PRO A 1 99 ? 15.969 6.227 -10.128 1.00 93.62 99 PRO A O 1
ATOM 807 N N . VAL A 1 100 ? 15.626 4.385 -8.901 1.00 93.44 100 VAL A N 1
ATOM 808 C CA . VAL A 1 100 ? 15.565 3.472 -10.055 1.00 93.44 100 VAL A CA 1
ATOM 809 C C . VAL A 1 100 ? 14.309 3.733 -10.886 1.00 93.44 100 VAL A C 1
ATOM 811 O O . VAL A 1 100 ? 14.390 3.771 -12.111 1.00 93.44 100 VAL A O 1
ATOM 814 N N . ALA A 1 101 ? 13.166 3.937 -10.233 1.00 93.25 101 ALA A N 1
ATOM 815 C CA . ALA A 1 101 ? 11.893 4.253 -10.867 1.00 93.25 101 ALA A CA 1
ATOM 816 C C . ALA A 1 101 ? 11.932 5.607 -11.585 1.00 93.25 101 ALA A C 1
ATOM 818 O O . ALA A 1 101 ? 11.531 5.694 -12.745 1.00 93.25 101 ALA A O 1
ATOM 819 N N . GLU A 1 102 ? 12.477 6.641 -10.938 1.00 92.56 102 GLU A N 1
ATOM 820 C CA . GLU A 1 102 ? 12.658 7.971 -11.532 1.00 92.56 102 GLU A CA 1
ATOM 821 C C . GLU A 1 102 ? 13.560 7.916 -12.774 1.00 92.56 102 GLU A C 1
ATOM 823 O O . GLU A 1 102 ? 13.204 8.439 -13.834 1.00 92.56 102 GLU A O 1
ATOM 828 N N . GLN A 1 103 ? 14.699 7.222 -12.673 1.00 93.06 103 GLN A N 1
ATOM 829 C CA . GLN A 1 103 ? 15.623 7.058 -13.793 1.00 93.06 103 GLN A CA 1
ATOM 830 C C . GLN A 1 103 ? 15.000 6.239 -14.929 1.00 93.06 103 GLN A C 1
ATOM 832 O O . GLN A 1 103 ? 15.090 6.636 -16.091 1.00 93.06 103 GLN A O 1
ATOM 837 N N . PHE A 1 104 ? 14.322 5.132 -14.607 1.00 94.38 104 PHE A N 1
ATOM 838 C CA . PHE A 1 104 ? 13.607 4.328 -15.595 1.00 94.38 104 PHE A CA 1
ATOM 839 C C . PHE A 1 104 ? 12.568 5.167 -16.339 1.00 94.38 104 PHE A C 1
ATOM 841 O O . PHE A 1 104 ? 12.546 5.142 -17.565 1.00 94.38 104 PHE A O 1
ATOM 848 N N . TYR A 1 105 ? 11.738 5.933 -15.627 1.00 92.94 105 TYR A N 1
ATOM 849 C CA . TYR A 1 105 ? 10.697 6.743 -16.255 1.00 92.94 105 TYR A CA 1
ATOM 850 C C . TYR A 1 105 ? 11.285 7.820 -17.173 1.00 92.94 105 TYR A C 1
ATOM 852 O O . TYR A 1 105 ? 10.800 8.017 -18.291 1.00 92.94 105 TYR A O 1
ATOM 860 N N . LYS A 1 106 ? 12.371 8.473 -16.745 1.00 91.56 106 LYS A N 1
ATOM 861 C CA . LYS A 1 106 ? 13.114 9.425 -17.577 1.00 91.56 106 LYS A CA 1
ATOM 862 C C . LYS A 1 106 ? 13.640 8.766 -18.852 1.00 91.56 106 LYS A C 1
ATOM 864 O O . LYS A 1 106 ? 13.393 9.270 -19.945 1.00 91.56 106 LYS A O 1
ATOM 869 N N . ASP A 1 107 ? 14.309 7.622 -18.735 1.00 92.50 107 ASP A N 1
ATOM 870 C CA . ASP A 1 107 ? 14.848 6.903 -19.893 1.00 92.50 107 ASP A CA 1
ATOM 871 C C . ASP A 1 107 ? 13.741 6.378 -20.814 1.00 92.50 107 ASP A C 1
ATOM 873 O O . ASP A 1 107 ? 13.886 6.404 -22.035 1.00 92.50 107 AS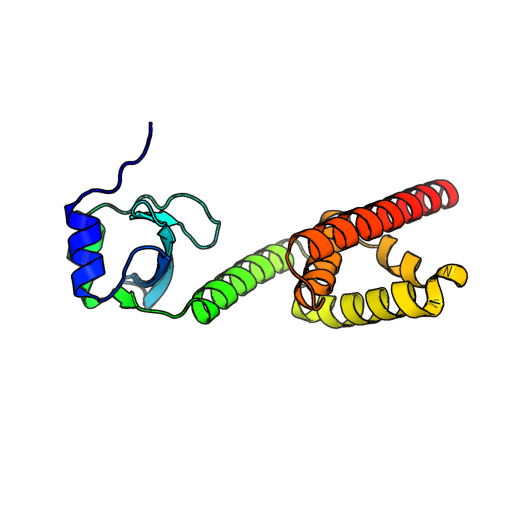P A O 1
ATOM 877 N N . TYR A 1 108 ? 12.621 5.931 -20.246 1.00 91.81 108 TYR A N 1
ATOM 878 C CA . TYR A 1 108 ? 11.483 5.407 -20.994 1.00 91.81 108 TYR A CA 1
ATOM 879 C C . TYR A 1 108 ? 10.756 6.509 -21.776 1.00 91.81 108 TYR A C 1
ATOM 881 O O . TYR A 1 108 ? 10.312 6.271 -22.896 1.00 91.81 108 TYR A O 1
ATOM 889 N N . THR A 1 109 ? 10.655 7.721 -21.224 1.00 88.94 109 THR A N 1
ATOM 890 C CA . THR A 1 109 ? 9.944 8.840 -21.866 1.00 88.94 109 THR A CA 1
ATOM 891 C C . THR A 1 109 ? 10.819 9.679 -22.793 1.00 88.94 109 THR A C 1
ATOM 893 O O . THR A 1 109 ? 10.336 10.126 -23.830 1.00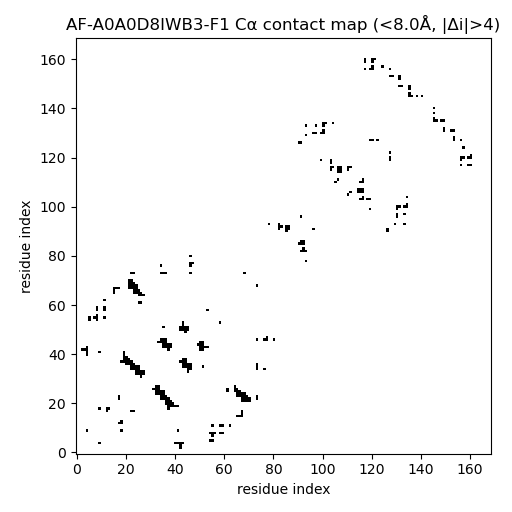 88.94 109 THR A O 1
ATOM 896 N N . GLN A 1 110 ? 12.092 9.893 -22.450 1.00 88.94 110 GLN A N 1
ATOM 897 C CA . GLN A 1 110 ? 12.984 10.810 -23.174 1.00 88.94 110 GLN A CA 1
ATOM 898 C C . GLN A 1 110 ? 13.982 10.080 -24.081 1.00 88.94 110 GLN A C 1
ATOM 900 O O . GLN A 1 110 ? 14.373 10.615 -25.114 1.00 88.94 110 GLN A O 1
ATOM 905 N N . HIS A 1 111 ? 14.365 8.849 -23.731 1.00 88.38 111 HIS A N 1
ATOM 906 C CA . HIS A 1 111 ? 15.450 8.107 -24.385 1.00 88.38 111 HIS A CA 1
ATOM 907 C C . HIS A 1 111 ? 15.017 6.699 -24.821 1.00 88.38 111 HIS A C 1
ATOM 909 O O . HIS A 1 111 ? 15.826 5.767 -24.842 1.00 88.38 111 HIS A O 1
ATOM 915 N N . TYR A 1 112 ? 13.741 6.523 -25.189 1.00 87.62 112 TYR A N 1
ATOM 916 C CA . TYR A 1 112 ? 13.183 5.203 -25.509 1.00 87.62 112 TYR A CA 1
ATOM 917 C C . TYR A 1 112 ? 13.992 4.462 -26.586 1.00 87.62 112 TYR A C 1
ATOM 919 O O . TYR A 1 112 ? 14.321 3.284 -26.420 1.00 87.62 112 TYR A O 1
ATOM 927 N N . ALA A 1 113 ? 14.357 5.170 -27.662 1.00 86.81 113 ALA A N 1
ATOM 928 C CA . ALA A 1 113 ? 15.104 4.628 -28.799 1.00 86.81 113 ALA A CA 1
ATOM 929 C C . ALA A 1 113 ? 16.533 4.186 -28.437 1.00 86.81 113 ALA A C 1
ATOM 931 O O . ALA A 1 113 ? 17.066 3.267 -29.052 1.00 86.81 113 ALA A O 1
ATOM 932 N N . GLU A 1 114 ? 17.134 4.792 -27.410 1.00 88.25 114 GLU A N 1
ATOM 933 C CA . GLU A 1 114 ? 18.465 4.418 -26.918 1.00 88.25 114 GLU A CA 1
ATOM 934 C C . GLU A 1 114 ? 18.435 3.120 -26.095 1.00 88.25 114 GLU A C 1
ATOM 936 O O . GLU A 1 114 ? 19.476 2.544 -25.788 1.00 88.25 114 GLU A O 1
ATOM 941 N N . GLY A 1 115 ? 17.244 2.646 -25.708 1.00 87.12 115 GLY A N 1
ATOM 942 C CA . GLY A 1 115 ? 17.063 1.382 -25.000 1.00 87.12 115 GLY A CA 1
ATOM 943 C C . GLY A 1 115 ? 17.577 1.369 -23.557 1.00 87.12 115 GLY A C 1
ATOM 944 O O . GLY A 1 115 ? 17.609 0.299 -22.951 1.00 87.12 115 GLY A O 1
ATOM 945 N N . ARG A 1 116 ? 17.947 2.522 -22.979 1.00 88.12 116 ARG A N 1
ATOM 946 C CA . ARG A 1 116 ? 18.492 2.627 -21.607 1.00 88.12 116 ARG A CA 1
ATOM 947 C C . ARG A 1 116 ? 17.528 2.118 -20.534 1.00 88.12 116 ARG A C 1
ATOM 949 O O . ARG A 1 116 ? 17.957 1.478 -19.572 1.00 88.12 116 ARG A O 1
ATOM 956 N N . TRP A 1 117 ? 16.226 2.288 -20.762 1.00 91.19 117 TRP A N 1
ATOM 957 C CA . TRP A 1 117 ? 15.151 1.780 -19.904 1.00 91.19 117 TRP A CA 1
ATOM 958 C C . TRP A 1 117 ? 15.202 0.254 -19.701 1.00 91.19 117 TRP A C 1
ATOM 960 O O . TRP A 1 117 ? 14.763 -0.246 -18.664 1.00 91.19 117 TRP A O 1
ATOM 970 N N . LYS A 1 118 ? 15.811 -0.503 -20.631 1.00 92.12 118 LYS A N 1
ATOM 971 C CA . LYS A 1 118 ? 15.987 -1.963 -20.519 1.00 92.12 118 LYS A CA 1
ATOM 972 C C . LYS A 1 118 ? 16.874 -2.368 -19.340 1.00 92.12 118 LYS A C 1
ATOM 974 O O . LYS A 1 118 ? 16.837 -3.523 -18.924 1.00 92.12 118 LYS A O 1
ATOM 979 N N . THR A 1 119 ? 17.640 -1.442 -18.760 1.00 88.94 119 THR A N 1
ATOM 980 C CA . THR A 1 119 ? 18.456 -1.701 -17.563 1.00 88.94 119 THR A CA 1
ATOM 981 C C . THR A 1 119 ? 17.605 -2.188 -16.388 1.00 88.94 119 THR A C 1
ATOM 983 O O . THR A 1 119 ? 18.049 -3.056 -15.635 1.00 88.94 119 THR A O 1
ATOM 986 N N . ALA A 1 120 ? 16.359 -1.713 -16.272 1.00 89.44 120 ALA A N 1
ATOM 987 C CA . ALA A 1 120 ? 15.422 -2.157 -15.241 1.00 89.44 120 ALA A CA 1
ATOM 988 C C . ALA A 1 120 ? 14.969 -3.624 -15.417 1.00 89.44 120 ALA A C 1
ATOM 990 O O . ALA A 1 120 ? 14.580 -4.260 -14.443 1.00 89.44 120 ALA A O 1
ATOM 991 N N . ALA A 1 121 ? 15.115 -4.224 -16.606 1.00 90.44 121 ALA A N 1
ATOM 992 C CA . ALA A 1 121 ? 14.755 -5.628 -16.847 1.00 90.44 121 ALA A CA 1
ATOM 993 C C . ALA A 1 121 ? 15.668 -6.643 -16.117 1.00 90.44 121 ALA A C 1
ATOM 995 O O . ALA A 1 121 ? 15.388 -7.845 -16.099 1.00 90.44 121 ALA A O 1
ATOM 996 N N . ARG A 1 122 ? 16.766 -6.175 -15.499 1.00 89.69 122 ARG A N 1
ATOM 997 C CA . ARG A 1 122 ? 17.647 -7.006 -14.657 1.00 89.69 122 ARG A CA 1
ATOM 998 C C . ARG A 1 122 ? 16.962 -7.498 -13.380 1.00 89.69 122 ARG A C 1
ATOM 1000 O O . ARG A 1 122 ? 17.323 -8.558 -12.884 1.00 89.69 122 ARG A O 1
ATOM 1007 N N . TYR A 1 123 ? 16.003 -6.735 -12.860 1.00 90.62 123 TYR A N 1
ATOM 1008 C CA . TYR A 1 123 ? 15.292 -7.067 -11.629 1.00 90.62 123 TYR A CA 1
ATOM 1009 C C . TYR A 1 123 ? 14.321 -8.229 -11.847 1.00 90.62 123 TYR A C 1
ATOM 1011 O O . TYR A 1 123 ? 13.894 -8.495 -12.973 1.00 90.62 123 TYR A O 1
ATOM 1019 N N . ASP A 1 124 ? 13.996 -8.957 -10.783 1.00 90.12 124 ASP A N 1
ATOM 1020 C CA . ASP A 1 124 ? 12.935 -9.962 -10.797 1.00 90.12 124 ASP A CA 1
ATOM 1021 C C . ASP A 1 124 ? 11.562 -9.324 -11.089 1.00 90.12 124 ASP A C 1
ATOM 1023 O O . ASP A 1 124 ? 11.393 -8.104 -11.032 1.00 90.12 124 ASP A O 1
ATOM 1027 N N . GLU A 1 125 ? 10.579 -10.149 -11.446 1.00 90.44 125 GLU A N 1
ATOM 1028 C CA . GLU A 1 125 ? 9.259 -9.664 -11.859 1.00 90.44 125 GLU A CA 1
ATOM 1029 C C . GLU A 1 125 ? 8.525 -8.908 -10.741 1.00 90.44 125 GLU A C 1
ATOM 1031 O O . GLU A 1 125 ? 7.883 -7.895 -11.019 1.00 90.44 125 GLU A O 1
ATOM 1036 N N . GLU A 1 126 ? 8.647 -9.347 -9.485 1.00 90.25 126 GLU A N 1
ATOM 1037 C CA . GLU A 1 126 ? 8.037 -8.668 -8.336 1.00 90.25 126 GLU A CA 1
ATOM 1038 C C . GLU A 1 126 ? 8.624 -7.259 -8.182 1.00 90.25 126 GLU A C 1
ATOM 1040 O O . GLU A 1 126 ? 7.889 -6.274 -8.080 1.00 90.25 126 GLU A O 1
ATOM 1045 N N . THR A 1 127 ? 9.948 -7.137 -8.249 1.00 91.81 127 THR A N 1
ATOM 1046 C CA . THR A 1 127 ? 10.639 -5.847 -8.171 1.00 91.81 127 THR A CA 1
ATOM 1047 C C . THR A 1 127 ? 10.344 -4.950 -9.376 1.00 91.81 127 THR A C 1
ATOM 1049 O O . THR A 1 127 ? 10.168 -3.746 -9.198 1.00 91.81 127 THR A O 1
ATOM 1052 N N . ILE A 1 128 ? 10.213 -5.504 -10.588 1.00 93.12 128 ILE A N 1
ATOM 1053 C CA . ILE A 1 128 ? 9.772 -4.739 -11.768 1.00 93.12 128 ILE A CA 1
ATOM 1054 C C . ILE A 1 128 ? 8.376 -4.156 -11.536 1.00 93.12 128 ILE A C 1
ATOM 1056 O O . ILE A 1 128 ? 8.175 -2.960 -11.747 1.00 93.12 128 ILE A O 1
ATOM 1060 N N . ARG A 1 129 ? 7.418 -4.967 -11.071 1.00 92.25 129 ARG A N 1
ATOM 1061 C CA . ARG A 1 129 ? 6.057 -4.492 -10.771 1.00 92.25 129 ARG A CA 1
ATOM 1062 C C . ARG A 1 129 ? 6.081 -3.362 -9.739 1.00 92.25 129 ARG A C 1
ATOM 1064 O O . ARG A 1 129 ? 5.385 -2.367 -9.924 1.00 92.25 129 ARG A O 1
ATOM 1071 N N . HIS A 1 130 ? 6.924 -3.472 -8.710 1.00 91.06 130 HIS A N 1
ATOM 1072 C CA . HIS A 1 130 ? 7.071 -2.429 -7.690 1.00 91.06 130 HIS A CA 1
ATOM 1073 C C . HIS A 1 130 ? 7.637 -1.120 -8.249 1.00 91.06 130 HIS A C 1
ATOM 1075 O O . HIS A 1 130 ? 7.085 -0.052 -7.996 1.00 91.06 130 HIS A O 1
ATOM 1081 N N . ILE A 1 131 ? 8.685 -1.197 -9.077 1.00 92.75 131 ILE A N 1
ATOM 1082 C CA . ILE A 1 131 ? 9.242 -0.034 -9.786 1.00 92.75 131 ILE A CA 1
ATOM 1083 C C . ILE A 1 131 ? 8.144 0.669 -10.594 1.00 92.75 131 ILE A C 1
ATOM 1085 O O . ILE A 1 131 ? 7.999 1.886 -10.511 1.00 92.75 131 ILE A O 1
ATOM 1089 N N . LEU A 1 132 ? 7.335 -0.087 -11.341 1.00 93.25 132 LEU A N 1
ATOM 1090 C CA . LEU A 1 132 ? 6.256 0.481 -12.153 1.00 93.25 132 LEU A CA 1
ATOM 1091 C C . LEU A 1 132 ? 5.130 1.089 -11.315 1.00 93.25 132 LEU A C 1
ATOM 1093 O O . LEU A 1 132 ? 4.574 2.109 -11.719 1.00 93.25 132 LEU A O 1
ATOM 1097 N N . ASN A 1 133 ? 4.820 0.518 -10.149 1.00 90.00 133 ASN A N 1
ATOM 1098 C CA . ASN A 1 133 ? 3.856 1.103 -9.217 1.00 90.00 133 ASN A CA 1
ATOM 1099 C C . ASN A 1 133 ? 4.336 2.469 -8.705 1.00 90.00 133 ASN A C 1
ATOM 1101 O O . ASN A 1 133 ? 3.548 3.412 -8.695 1.00 90.00 133 ASN A O 1
ATOM 1105 N N . ILE A 1 134 ? 5.629 2.603 -8.375 1.00 90.12 134 ILE A N 1
ATOM 1106 C CA . ILE A 1 134 ? 6.241 3.887 -7.987 1.00 90.12 134 ILE A CA 1
ATOM 1107 C C . ILE A 1 134 ? 6.187 4.898 -9.141 1.00 90.12 134 ILE A C 1
ATOM 1109 O O . ILE A 1 134 ? 5.926 6.079 -8.929 1.00 90.12 134 ILE A O 1
ATOM 1113 N N . VAL A 1 135 ? 6.429 4.467 -10.381 1.00 90.88 135 VAL A N 1
ATOM 1114 C CA . VAL A 1 135 ? 6.312 5.364 -11.543 1.00 90.88 135 VAL A CA 1
ATOM 1115 C C . VAL A 1 135 ? 4.872 5.837 -11.710 1.00 90.88 135 VAL A C 1
ATOM 1117 O O . VAL A 1 135 ? 4.626 7.034 -11.834 1.00 90.88 135 VAL A O 1
ATOM 1120 N N . CYS A 1 136 ? 3.917 4.908 -11.703 1.00 88.31 136 CYS A N 1
ATOM 1121 C CA . CYS A 1 136 ? 2.524 5.205 -12.015 1.00 88.31 136 CYS A CA 1
ATOM 1122 C C . CYS A 1 136 ? 1.829 6.019 -10.922 1.00 88.31 136 CYS A C 1
ATOM 1124 O O . CYS A 1 136 ? 0.992 6.853 -11.262 1.00 88.31 136 CYS A O 1
ATOM 1126 N N . SER A 1 137 ? 2.200 5.848 -9.648 1.00 83.00 137 SER A N 1
ATOM 1127 C CA . SER A 1 137 ? 1.686 6.682 -8.554 1.00 83.00 137 SER A CA 1
ATOM 1128 C C . SER A 1 137 ? 2.080 8.156 -8.705 1.00 83.00 137 SER A C 1
ATOM 1130 O O . SER A 1 137 ? 1.330 9.035 -8.287 1.00 83.00 137 SER A O 1
ATOM 1132 N N . ASN A 1 138 ? 3.206 8.432 -9.371 1.00 80.44 138 ASN A N 1
ATOM 1133 C CA . ASN A 1 138 ? 3.699 9.782 -9.650 1.00 80.44 138 ASN A CA 1
ATOM 1134 C C . ASN A 1 138 ? 3.173 10.377 -10.973 1.00 80.44 138 ASN A C 1
ATOM 1136 O O . ASN A 1 138 ? 3.408 11.555 -11.253 1.00 80.44 138 ASN A O 1
ATOM 1140 N N . LEU A 1 139 ? 2.467 9.600 -11.804 1.00 78.25 139 LEU A N 1
ATOM 1141 C CA . LEU A 1 139 ? 1.894 10.101 -13.055 1.00 78.25 139 LEU A CA 1
ATOM 1142 C C . LEU A 1 139 ? 0.659 10.962 -12.780 1.00 78.25 139 LEU A C 1
ATOM 1144 O O . LEU A 1 139 ? -0.326 10.502 -12.201 1.00 78.25 139 LEU A O 1
ATOM 1148 N N . GLN A 1 140 ? 0.674 12.194 -13.289 1.00 62.78 140 GLN A N 1
ATOM 1149 C CA . GLN A 1 140 ? -0.504 13.056 -13.303 1.00 62.78 140 GLN A CA 1
ATOM 1150 C C . GLN A 1 140 ? -1.512 12.544 -14.345 1.00 62.78 140 GLN A C 1
ATOM 1152 O O . GLN A 1 140 ? -1.317 12.680 -15.551 1.00 62.78 140 GLN A O 1
ATOM 1157 N N . GLY A 1 141 ? -2.594 11.922 -13.881 1.00 56.09 141 GLY A N 1
ATOM 1158 C CA . GLY A 1 141 ? -3.670 11.405 -14.725 1.00 56.09 141 GLY A CA 1
ATOM 1159 C C . GLY A 1 141 ? -4.508 10.378 -13.970 1.00 56.09 141 GLY A C 1
ATOM 1160 O O . GLY A 1 141 ? -3.982 9.627 -13.161 1.00 56.09 141 GLY A O 1
ATOM 1161 N N . GLY A 1 142 ? -5.823 10.351 -14.196 1.00 58.25 142 GLY A N 1
ATOM 1162 C CA . GLY A 1 142 ? -6.714 9.416 -13.498 1.00 58.25 142 GLY A CA 1
ATOM 1163 C C . GLY A 1 142 ? -6.362 7.936 -13.735 1.00 58.25 142 GLY A C 1
ATOM 1164 O O . GLY A 1 142 ? -5.680 7.589 -14.701 1.00 58.25 142 GLY A O 1
ATOM 1165 N N . GLY A 1 143 ? -6.895 7.046 -12.891 1.00 66.62 143 GLY A N 1
ATOM 1166 C CA . GLY A 1 143 ? -6.474 5.636 -12.804 1.00 66.62 143 GLY A CA 1
ATOM 1167 C C . GLY A 1 143 ? -6.491 4.824 -14.111 1.00 66.62 143 GLY A C 1
ATOM 1168 O O . GLY A 1 143 ? -5.668 3.931 -14.280 1.00 66.62 143 GLY A O 1
ATOM 1169 N N . LYS A 1 144 ? -7.351 5.152 -15.088 1.00 68.88 144 LYS A N 1
ATOM 1170 C CA . LYS A 1 144 ? -7.354 4.472 -16.403 1.00 68.88 144 LYS A CA 1
ATOM 1171 C C . LYS A 1 144 ? -6.081 4.734 -17.217 1.00 68.88 144 LYS A C 1
ATOM 1173 O O . LYS A 1 144 ? -5.584 3.824 -17.875 1.00 68.88 144 LYS A O 1
ATOM 1178 N N . ASN A 1 145 ? -5.550 5.956 -17.163 1.00 75.88 145 ASN A N 1
ATOM 1179 C CA . ASN A 1 145 ? -4.329 6.320 -17.885 1.00 75.88 145 ASN A CA 1
ATOM 1180 C C . ASN A 1 145 ? -3.094 5.728 -17.199 1.00 75.88 145 ASN A C 1
ATOM 1182 O O . ASN A 1 145 ? -2.173 5.284 -17.882 1.00 75.88 145 ASN A O 1
ATOM 1186 N N . GLN A 1 146 ? -3.111 5.662 -15.865 1.00 83.12 146 GLN A N 1
ATOM 1187 C CA . GLN A 1 146 ? -2.066 5.010 -15.076 1.00 83.12 146 GLN A CA 1
ATOM 1188 C C . GLN A 1 146 ? -1.998 3.506 -15.375 1.00 83.12 146 GLN A C 1
ATOM 1190 O O . GLN A 1 146 ? -0.916 3.005 -15.664 1.00 83.12 146 GLN A O 1
ATOM 1195 N N . GLN A 1 147 ? -3.139 2.804 -15.415 1.00 85.62 147 GLN A N 1
ATOM 1196 C CA . GLN A 1 147 ? -3.163 1.369 -15.725 1.00 85.62 147 GLN A CA 1
ATOM 1197 C C . GLN A 1 147 ? -2.656 1.069 -17.142 1.00 85.62 147 GLN A C 1
ATOM 1199 O O . GLN A 1 147 ? -1.823 0.188 -17.327 1.00 85.62 147 GLN A O 1
ATOM 1204 N N . ALA A 1 148 ? -3.102 1.828 -18.147 1.00 87.56 148 ALA A N 1
ATOM 1205 C CA . ALA A 1 148 ? -2.650 1.620 -19.523 1.00 87.56 148 ALA A CA 1
ATOM 1206 C C . ALA A 1 148 ? -1.139 1.877 -19.691 1.00 87.56 148 ALA A C 1
ATOM 1208 O O . ALA A 1 148 ? -0.465 1.176 -20.451 1.00 87.56 148 ALA A O 1
ATOM 1209 N N . ALA A 1 149 ? -0.602 2.875 -18.981 1.00 88.81 149 ALA A N 1
ATOM 1210 C CA . ALA A 1 149 ? 0.831 3.142 -18.945 1.00 88.81 149 ALA A CA 1
ATOM 1211 C C . ALA A 1 149 ? 1.590 1.996 -18.258 1.00 88.81 149 ALA A C 1
ATOM 1213 O O . ALA A 1 149 ? 2.595 1.526 -18.795 1.00 88.81 149 ALA A O 1
ATOM 1214 N N . TRP A 1 150 ? 1.076 1.510 -17.126 1.00 93.00 150 TRP A N 1
ATOM 1215 C CA . TRP A 1 150 ? 1.623 0.368 -16.398 1.00 93.00 150 TRP A CA 1
ATOM 1216 C C . TRP A 1 150 ? 1.699 -0.880 -17.284 1.00 93.00 150 TRP A C 1
ATOM 1218 O O . TRP A 1 150 ? 2.780 -1.443 -17.449 1.00 93.00 150 TRP A O 1
ATOM 1228 N N . ASP A 1 151 ? 0.592 -1.255 -17.936 1.00 92.31 151 ASP A N 1
ATOM 1229 C CA . ASP A 1 151 ? 0.506 -2.455 -18.782 1.00 92.31 151 ASP A CA 1
ATOM 1230 C C . ASP A 1 151 ? 1.510 -2.405 -19.943 1.00 92.31 151 ASP A C 1
ATOM 1232 O O . ASP A 1 151 ? 2.124 -3.417 -20.299 1.00 92.31 151 ASP A O 1
ATOM 1236 N N . ARG A 1 152 ? 1.693 -1.219 -20.538 1.00 93.44 152 ARG A N 1
ATOM 1237 C CA . ARG A 1 152 ? 2.660 -1.000 -21.620 1.00 93.44 152 ARG A CA 1
ATOM 1238 C C . ARG A 1 152 ? 4.097 -1.143 -21.117 1.00 93.44 152 ARG A C 1
ATOM 1240 O O . ARG A 1 152 ? 4.859 -1.921 -21.685 1.00 93.44 152 ARG A O 1
ATOM 1247 N N . MET A 1 153 ? 4.456 -0.427 -20.051 1.00 94.44 153 MET A N 1
ATOM 1248 C CA . MET A 1 153 ? 5.810 -0.458 -19.488 1.00 94.44 153 MET A CA 1
ATOM 1249 C C . MET A 1 153 ? 6.184 -1.856 -18.981 1.00 94.44 153 MET A C 1
ATOM 1251 O O . MET A 1 153 ? 7.310 -2.311 -19.189 1.00 94.44 153 MET A O 1
ATOM 1255 N N . PHE A 1 154 ? 5.233 -2.564 -18.365 1.00 94.81 154 PHE A N 1
ATOM 1256 C CA . PHE A 1 154 ? 5.431 -3.931 -17.895 1.00 94.81 154 PHE A CA 1
ATOM 1257 C C . PHE A 1 154 ? 5.721 -4.886 -19.050 1.00 94.81 154 PHE A C 1
ATOM 1259 O O . PHE A 1 154 ? 6.709 -5.620 -19.010 1.00 94.81 154 PHE A O 1
ATOM 1266 N N . ARG A 1 155 ? 4.914 -4.832 -20.117 1.00 93.94 155 ARG A N 1
ATOM 1267 C CA . ARG A 1 155 ? 5.122 -5.653 -21.316 1.00 93.94 155 ARG A CA 1
ATOM 1268 C C . ARG A 1 155 ? 6.507 -5.436 -21.923 1.00 93.94 155 ARG A C 1
ATOM 1270 O O . ARG A 1 155 ? 7.195 -6.412 -22.216 1.00 93.94 155 ARG A O 1
ATOM 1277 N N . ASP A 1 156 ? 6.917 -4.182 -22.071 1.00 93.19 156 ASP A N 1
ATOM 1278 C CA . ASP A 1 156 ? 8.212 -3.821 -22.649 1.00 93.19 156 ASP A CA 1
ATOM 1279 C C . ASP A 1 156 ? 9.383 -4.364 -21.809 1.00 93.19 156 ASP A C 1
ATOM 1281 O O . ASP A 1 156 ? 10.342 -4.919 -22.354 1.00 93.19 156 ASP A O 1
ATOM 1285 N N . LEU A 1 157 ? 9.299 -4.261 -20.477 1.00 92.62 157 LEU A N 1
ATOM 1286 C CA . LEU A 1 157 ? 10.325 -4.780 -19.565 1.00 92.62 157 LEU A CA 1
ATOM 1287 C C . LEU A 1 157 ? 10.388 -6.309 -19.552 1.00 92.62 157 LEU A C 1
ATOM 1289 O O . LEU A 1 157 ? 11.487 -6.866 -19.569 1.00 92.62 157 LEU A O 1
ATOM 1293 N N . VAL A 1 158 ? 9.241 -6.991 -19.569 1.00 90.38 158 VAL A N 1
ATOM 1294 C CA . VAL A 1 158 ? 9.186 -8.459 -19.654 1.00 90.38 158 VAL A CA 1
ATOM 1295 C C . VAL A 1 158 ? 9.798 -8.940 -20.969 1.00 90.38 158 VAL A C 1
ATOM 1297 O O . VAL A 1 158 ? 10.634 -9.843 -20.959 1.00 90.38 158 VAL A O 1
ATOM 1300 N N . GLN A 1 159 ? 9.465 -8.302 -22.096 1.00 89.44 159 GLN A N 1
ATOM 1301 C CA . GLN A 1 159 ? 10.080 -8.626 -23.385 1.00 89.44 159 GLN A CA 1
ATOM 1302 C C . GLN A 1 159 ? 11.597 -8.410 -23.353 1.00 89.44 159 GLN A C 1
ATOM 1304 O O . GLN A 1 159 ? 12.354 -9.302 -23.736 1.00 89.44 159 GLN A O 1
ATOM 1309 N N . ALA A 1 160 ? 12.064 -7.267 -22.840 1.00 88.56 160 ALA A N 1
ATOM 1310 C CA . ALA A 1 160 ? 13.492 -6.986 -22.708 1.00 88.56 160 ALA A CA 1
ATOM 1311 C C . ALA A 1 160 ? 14.223 -8.017 -21.826 1.00 88.56 160 ALA A C 1
ATOM 1313 O O . ALA A 1 160 ? 15.365 -8.371 -22.126 1.00 88.56 160 ALA A O 1
ATOM 1314 N N . LYS A 1 161 ? 13.565 -8.528 -20.777 1.00 87.75 161 LYS A N 1
ATOM 1315 C CA . LYS A 1 161 ? 14.098 -9.587 -19.912 1.00 87.75 161 LYS A CA 1
ATOM 1316 C C . LYS A 1 161 ? 14.270 -10.902 -20.672 1.00 87.75 161 LYS A C 1
ATOM 1318 O O . LYS A 1 161 ? 15.355 -11.472 -20.623 1.00 87.75 161 LYS A O 1
ATOM 1323 N N . VAL A 1 162 ? 13.256 -11.335 -21.427 1.00 84.19 162 VAL A N 1
ATOM 1324 C CA . VAL A 1 162 ? 13.320 -12.556 -22.255 1.00 84.19 162 VAL A CA 1
ATOM 1325 C C . VAL A 1 162 ? 14.478 -12.486 -23.253 1.00 84.19 162 VAL A C 1
ATOM 1327 O O . VAL A 1 162 ? 15.276 -13.418 -23.331 1.00 84.19 162 VAL A O 1
ATOM 1330 N N . PHE A 1 163 ? 14.632 -11.359 -23.956 1.00 78.12 163 PHE A N 1
ATOM 1331 C CA . PHE A 1 163 ? 15.743 -11.161 -24.897 1.00 78.12 163 PHE A CA 1
ATOM 1332 C C . PHE A 1 163 ? 17.121 -11.193 -24.229 1.00 78.12 163 PHE A C 1
ATOM 1334 O O . PHE A 1 163 ? 18.099 -11.593 -24.859 1.00 78.12 163 PHE A O 1
ATOM 1341 N N . ARG A 1 164 ? 17.220 -10.757 -22.970 1.00 73.75 164 ARG A N 1
ATOM 1342 C CA . ARG A 1 164 ? 18.467 -10.807 -22.204 1.00 73.75 164 ARG A CA 1
ATOM 1343 C C . ARG A 1 164 ? 18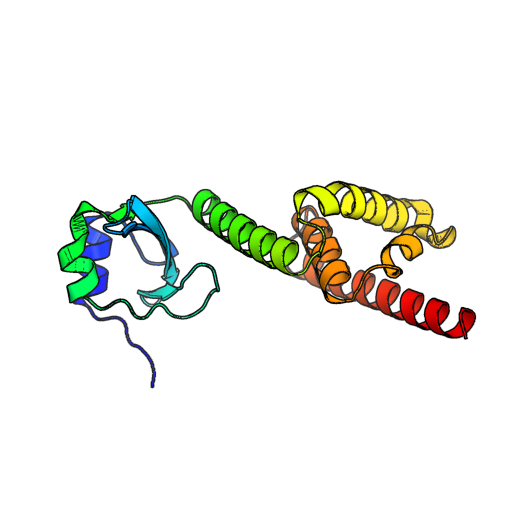.803 -12.237 -21.792 1.00 73.75 164 ARG A C 1
ATOM 1345 O O . ARG A 1 164 ? 19.908 -12.689 -22.050 1.00 73.75 164 ARG A O 1
ATOM 1352 N N . THR A 1 165 ? 17.831 -12.969 -21.250 1.00 69.00 165 THR A N 1
ATOM 1353 C CA . THR A 1 165 ? 18.010 -14.374 -20.860 1.00 69.00 165 THR A CA 1
ATOM 1354 C C . THR A 1 165 ? 18.387 -15.261 -22.050 1.00 69.00 165 THR A C 1
ATOM 1356 O O . THR A 1 165 ? 19.199 -16.157 -21.888 1.00 69.00 165 THR A O 1
ATOM 1359 N N . GLN A 1 166 ? 17.872 -14.985 -23.253 1.00 63.81 166 GLN A N 1
ATOM 1360 C CA . GLN A 1 166 ? 18.247 -15.710 -24.478 1.00 63.81 166 GLN A CA 1
ATOM 1361 C C . GLN A 1 166 ? 19.657 -15.395 -25.007 1.00 63.81 166 GLN A C 1
ATOM 1363 O O . GLN A 1 166 ? 20.152 -16.137 -25.844 1.00 63.81 166 GLN A O 1
ATOM 1368 N N . ARG A 1 167 ? 20.279 -14.286 -24.583 1.00 60.22 167 ARG A N 1
ATOM 1369 C CA . ARG A 1 167 ? 21.647 -13.901 -24.977 1.00 60.22 167 ARG A CA 1
ATOM 1370 C C . ARG A 1 167 ? 22.722 -14.392 -24.009 1.00 60.22 167 ARG A C 1
ATOM 1372 O O . ARG A 1 167 ? 23.883 -14.435 -24.397 1.00 60.22 167 ARG A O 1
ATOM 1379 N N . ASP A 1 168 ? 22.329 -14.700 -22.777 1.00 55.16 168 ASP A N 1
ATOM 1380 C CA . ASP A 1 168 ? 23.210 -15.202 -21.718 1.00 55.16 168 ASP A CA 1
ATOM 1381 C C . ASP A 1 168 ? 23.239 -16.755 -21.664 1.00 55.16 168 ASP A C 1
ATOM 1383 O O . ASP A 1 168 ? 23.888 -17.320 -20.783 1.00 55.16 168 ASP A O 1
ATOM 1387 N N . ILE A 1 169 ? 22.544 -17.435 -22.595 1.00 47.19 169 ILE A N 1
ATOM 1388 C CA . ILE A 1 169 ? 22.581 -18.889 -22.869 1.00 47.19 169 ILE A CA 1
ATOM 1389 C C . ILE A 1 169 ? 23.319 -19.112 -24.191 1.00 47.19 169 ILE A C 1
ATOM 1391 O O . ILE A 1 169 ? 24.140 -20.054 -24.251 1.00 47.19 169 ILE A O 1
#

Mean predicted aligned error: 7.46 Å

Nearest PDB structures (foldseek):
  1ewn-assembly1_A  TM=5.599E-01  e=1.660E+00  Homo sapiens

Foldseek 3Di:
DPPQADPLQQVLCVVQVAHAQWKKWAQDPVRDIWIWGQHNSRFIAGLVRDGDPDHSVNCVVRSVRIHTDDPVVSVVVSLVVVQVVCVVVVHHHPVRLLVVLVVLVCCVPPVVVVVPNLVLLVDDLVSSLSSLVSNLVPDPDDPVVSVVVSVVSSVVSPVSNVVVVVVVD

Secondary structure (DSSP, 8-state):
---PPPHHHHHHHHH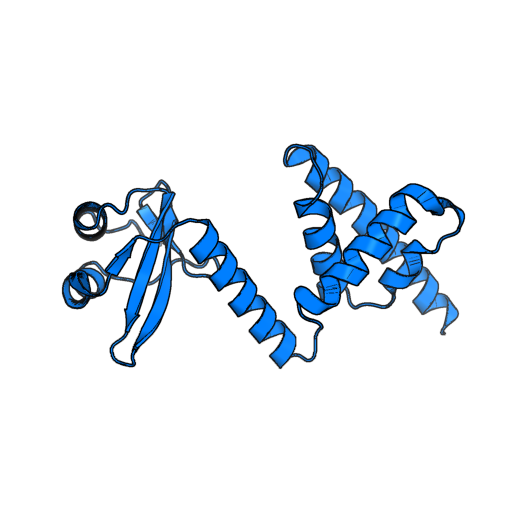TT--TT-EEEEE-TTS-EEEEEE-TTS-EE-TTSPBP---HHHHHHTGGGEEEE-HHHHHHHHHHHHHHHHHHTTPPPHHHHHHHHHHHHHHHHH-GGGTGGGGGGGS-HHHHHHHHHHHHHTSSS-HHHHHHHHHHHHHHHHHHHHHHHTT--

Solvent-accessible surface area (backbone atoms only — not comparable to full-atom values): 9472 Å² total; per-residue (Å²): 132,84,81,73,55,56,72,64,37,55,51,55,38,42,77,59,74,33,50,67,67,30,29,33,37,35,56,44,98,88,73,47,74,49,54,39,38,25,34,82,83,50,42,41,23,36,71,84,73,42,78,48,94,73,53,48,64,62,50,58,79,41,48,89,42,52,41,68,47,53,68,69,60,52,52,51,52,32,52,51,54,52,31,54,54,28,48,76,71,74,39,84,33,66,80,68,36,47,64,53,21,54,50,36,53,50,25,51,74,77,34,48,92,76,48,60,37,50,65,59,30,76,50,55,69,72,57,43,53,50,31,44,50,60,42,40,74,70,47,92,61,62,71,72,59,34,50,55,50,43,57,51,55,50,53,54,34,53,52,46,29,55,60,49,59,68,69,80,107

Sequence (169 aa):
MKHEPSSDLLQFLRSKNILPNGYFSLEEPDGTYTFYSVSRSGVLYTLDLEPAALSADDVWEKLDRIQKISREVFEQAQESLWDARRLARGLPTSRELKPVAEQFYKDYTQHYAEGRWKTAARYDEETIRHILNIVCSNLQGGGKNQQAAWDRMFRDLVQAKVFRTQRDI